Protein AF-A0A350QI11-F1 (afdb_monomer_lite)

Foldseek 3Di:
DLVVLLVQLQVQLCVVCVVVVHSPRSNVRSNVRSNVVSVVVVVVPDDDDDDDDDDDDDD

Structure (mmCIF, N/CA/C/O backbone):
data_AF-A0A350QI11-F1
#
_entry.id   AF-A0A350QI11-F1
#
loop_
_atom_site.group_PDB
_atom_site.id
_atom_site.type_symbol
_atom_site.label_atom_id
_atom_site.label_alt_id
_atom_site.label_comp_id
_atom_site.label_asym_id
_atom_site.label_entity_id
_atom_site.label_seq_id
_atom_site.pdbx_PDB_ins_code
_atom_site.Cartn_x
_atom_site.Cartn_y
_atom_site.Cartn_z
_atom_site.occupancy
_atom_site.B_iso_or_equiv
_atom_site.auth_seq_id
_atom_site.auth_comp_id
_atom_site.auth_asym_id
_atom_site.auth_atom_id
_atom_site.pdbx_PDB_model_num
ATOM 1 N N . MET A 1 1 ? -10.644 -0.045 10.867 1.00 65.62 1 MET A N 1
ATOM 2 C CA . MET A 1 1 ? -9.783 -1.111 10.298 1.00 65.62 1 MET A CA 1
ATOM 3 C C . MET A 1 1 ? -8.607 -0.469 9.567 1.00 65.62 1 MET A C 1
ATOM 5 O O . MET A 1 1 ? -8.523 -0.539 8.345 1.00 65.62 1 MET A O 1
ATOM 9 N N . ILE A 1 2 ? -7.686 0.156 10.305 1.00 76.06 2 ILE A N 1
ATOM 10 C CA . ILE A 1 2 ? -6.480 0.750 9.701 1.00 76.06 2 ILE A CA 1
ATOM 11 C C . ILE A 1 2 ? -5.634 -0.318 8.985 1.00 76.06 2 ILE A C 1
ATOM 13 O O . ILE A 1 2 ? -5.154 -0.071 7.884 1.00 76.06 2 ILE A O 1
ATOM 17 N N . GLY A 1 3 ? -5.540 -1.534 9.539 1.00 82.06 3 GLY A N 1
ATOM 18 C CA . GLY A 1 3 ? -4.761 -2.628 8.944 1.00 82.06 3 GLY A CA 1
ATOM 19 C C . GLY A 1 3 ? -5.203 -3.035 7.532 1.00 82.06 3 GLY A C 1
ATOM 20 O O . GLY A 1 3 ? -4.355 -3.279 6.682 1.00 82.06 3 GLY A O 1
ATOM 21 N N . ALA A 1 4 ? -6.510 -3.031 7.244 1.00 85.81 4 ALA A N 1
ATOM 22 C CA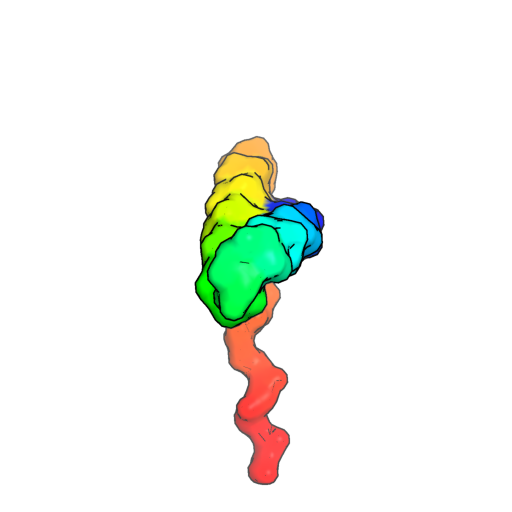 . ALA A 1 4 ? -7.016 -3.325 5.900 1.00 85.81 4 ALA A CA 1
ATOM 23 C C . ALA A 1 4 ? -6.648 -2.217 4.897 1.00 85.81 4 ALA A C 1
ATOM 25 O O . ALA A 1 4 ? -6.250 -2.509 3.773 1.00 85.81 4 ALA A O 1
ATOM 26 N N . GLY A 1 5 ? -6.719 -0.949 5.322 1.00 87.38 5 GLY A N 1
ATOM 27 C CA . GLY A 1 5 ? -6.291 0.189 4.506 1.00 87.38 5 GLY A CA 1
ATOM 28 C C . GLY A 1 5 ? -4.799 0.132 4.181 1.00 87.38 5 GLY A C 1
ATOM 29 O O . GLY A 1 5 ? -4.420 0.294 3.024 1.00 87.38 5 GLY A O 1
ATOM 30 N N . ILE A 1 6 ? -3.958 -0.182 5.172 1.00 89.38 6 ILE A N 1
ATOM 31 C CA . ILE A 1 6 ? -2.513 -0.335 4.960 1.00 89.38 6 ILE A CA 1
ATOM 32 C C . ILE A 1 6 ? -2.198 -1.540 4.067 1.00 89.38 6 ILE A C 1
ATOM 34 O O . ILE A 1 6 ? -1.384 -1.395 3.164 1.00 89.38 6 ILE A O 1
ATOM 38 N N . ALA A 1 7 ? -2.857 -2.692 4.234 1.00 89.38 7 ALA A N 1
ATOM 39 C CA . ALA A 1 7 ? -2.627 -3.861 3.375 1.00 89.38 7 ALA A CA 1
ATOM 40 C C . ALA A 1 7 ? -2.917 -3.563 1.891 1.00 89.38 7 ALA A C 1
ATOM 42 O O . ALA A 1 7 ? -2.107 -3.885 1.021 1.00 89.38 7 ALA A O 1
ATOM 43 N N . ILE A 1 8 ? -4.038 -2.886 1.611 1.00 91.38 8 ILE A N 1
ATOM 44 C CA . ILE A 1 8 ? -4.397 -2.452 0.253 1.00 91.38 8 ILE A CA 1
ATOM 45 C C . ILE A 1 8 ? -3.387 -1.417 -0.257 1.00 91.38 8 ILE A C 1
ATOM 47 O O . ILE A 1 8 ? -2.890 -1.532 -1.376 1.00 91.38 8 ILE A O 1
ATOM 51 N N . GLY A 1 9 ? -3.046 -0.431 0.576 1.00 91.44 9 GLY A N 1
ATOM 52 C CA . GLY A 1 9 ? -2.077 0.606 0.239 1.00 91.44 9 GLY A CA 1
ATOM 53 C C . GLY A 1 9 ? -0.695 0.048 -0.100 1.00 91.44 9 GLY A C 1
ATOM 54 O O . GLY A 1 9 ? -0.103 0.458 -1.092 1.00 91.44 9 GLY A O 1
ATOM 55 N N . VAL A 1 10 ? -0.202 -0.932 0.659 1.00 94.19 10 VAL A N 1
ATOM 56 C CA . VAL A 1 10 ? 1.086 -1.593 0.403 1.00 94.19 10 VAL A CA 1
ATOM 57 C C . VAL A 1 10 ? 1.047 -2.392 -0.898 1.00 94.19 10 VAL A C 1
ATOM 59 O O . VAL A 1 10 ? 1.967 -2.258 -1.697 1.00 94.19 10 VAL A O 1
ATOM 62 N N . ALA A 1 11 ? -0.011 -3.168 -1.163 1.00 93.94 11 ALA A N 1
ATOM 63 C CA . ALA A 1 11 ? -0.127 -3.929 -2.411 1.00 93.94 11 ALA A CA 1
ATOM 64 C C . ALA A 1 11 ? -0.086 -3.013 -3.650 1.00 93.94 11 ALA A C 1
ATOM 66 O O . ALA A 1 11 ? 0.646 -3.277 -4.605 1.00 93.94 11 ALA A O 1
ATOM 67 N N . VAL A 1 12 ? -0.816 -1.894 -3.600 1.00 94.88 12 VAL A N 1
ATOM 68 C CA . VAL A 1 12 ? -0.815 -0.877 -4.663 1.00 94.88 12 VAL A CA 1
ATOM 69 C C . VAL A 1 12 ? 0.536 -0.161 -4.742 1.00 94.88 12 VAL A C 1
ATOM 71 O O . VAL A 1 12 ? 1.079 0.011 -5.829 1.00 94.88 12 VAL A O 1
ATOM 74 N N . GLY A 1 13 ? 1.114 0.215 -3.602 1.00 94.88 13 GLY A N 1
ATOM 75 C CA . GLY A 1 13 ? 2.412 0.882 -3.526 1.00 94.88 13 GLY A CA 1
ATOM 76 C C . GLY A 1 13 ? 3.555 0.040 -4.086 1.00 94.88 13 GLY A C 1
ATOM 77 O O . GLY A 1 13 ? 4.416 0.566 -4.783 1.00 94.88 13 GLY A O 1
ATOM 78 N N . VAL A 1 14 ? 3.538 -1.273 -3.854 1.00 96.00 14 VAL A N 1
ATOM 79 C CA . VAL A 1 14 ? 4.500 -2.215 -4.441 1.00 96.00 14 VAL A CA 1
ATOM 80 C C . VAL A 1 14 ? 4.317 -2.302 -5.956 1.00 96.00 14 VAL A C 1
ATOM 82 O O . VAL A 1 14 ? 5.308 -2.256 -6.679 1.00 96.00 14 VAL A O 1
ATOM 85 N N . ALA A 1 15 ? 3.082 -2.378 -6.459 1.00 95.44 15 ALA A N 1
ATOM 86 C CA . ALA A 1 15 ? 2.827 -2.400 -7.901 1.00 95.44 15 ALA A CA 1
ATOM 87 C C . ALA A 1 15 ? 3.314 -1.113 -8.591 1.00 95.44 15 ALA A C 1
ATOM 89 O O . ALA A 1 15 ? 4.014 -1.180 -9.600 1.00 95.44 15 ALA A O 1
ATOM 90 N N . ILE A 1 16 ? 3.012 0.052 -8.007 1.00 95.75 16 ILE A N 1
ATOM 91 C CA . ILE A 1 16 ? 3.473 1.350 -8.516 1.00 95.75 16 ILE A CA 1
ATOM 92 C C . ILE A 1 16 ? 4.995 1.452 -8.410 1.00 95.75 16 ILE A C 1
ATOM 94 O O . ILE A 1 16 ? 5.637 1.822 -9.383 1.00 95.75 16 ILE A O 1
ATOM 98 N N . GLY A 1 17 ? 5.575 1.087 -7.264 1.00 95.00 17 GLY A N 1
ATOM 99 C CA . GLY A 1 17 ? 7.016 1.123 -7.011 1.00 95.00 17 GLY A CA 1
ATOM 100 C C . GLY A 1 17 ? 7.823 0.278 -7.989 1.00 95.00 17 GLY A C 1
ATOM 101 O O . GLY A 1 17 ? 8.877 0.719 -8.433 1.00 95.00 17 GLY A O 1
ATOM 102 N N . ASN A 1 18 ? 7.305 -0.893 -8.369 1.00 95.81 18 ASN A N 1
ATOM 103 C CA . ASN A 1 18 ? 7.894 -1.709 -9.432 1.00 95.81 18 ASN A CA 1
ATOM 104 C C . ASN A 1 18 ? 7.782 -1.036 -10.807 1.00 95.81 18 ASN A C 1
ATOM 106 O O . ASN A 1 18 ? 8.712 -1.125 -11.594 1.00 95.81 18 ASN A O 1
ATOM 110 N N . ALA A 1 19 ? 6.683 -0.336 -11.101 1.00 95.75 19 ALA A N 1
ATOM 111 C CA . ALA A 1 19 ? 6.507 0.348 -12.385 1.00 95.75 19 ALA A CA 1
ATOM 112 C C . ALA A 1 19 ? 7.430 1.569 -12.569 1.00 95.75 19 ALA A C 1
ATOM 114 O O . ALA A 1 19 ? 7.711 1.951 -13.701 1.00 95.75 19 ALA A O 1
ATOM 115 N N . ILE A 1 20 ? 7.882 2.188 -11.473 1.00 95.94 20 ILE A N 1
ATOM 116 C CA . ILE A 1 20 ? 8.810 3.334 -11.481 1.00 95.94 20 ILE A CA 1
ATOM 117 C C . ILE A 1 20 ? 10.253 2.952 -11.112 1.00 95.94 20 ILE A C 1
ATOM 119 O O . ILE A 1 20 ? 11.049 3.847 -10.831 1.00 95.94 20 ILE A O 1
ATOM 123 N N . ASP A 1 21 ? 10.575 1.653 -11.036 1.00 94.94 21 ASP A N 1
ATOM 124 C CA . ASP A 1 21 ? 11.876 1.124 -10.582 1.00 94.94 21 ASP A CA 1
ATOM 125 C C . ASP A 1 21 ? 12.350 1.702 -9.229 1.00 94.94 21 ASP A C 1
ATOM 127 O O . ASP A 1 21 ? 13.540 1.770 -8.917 1.00 94.94 21 ASP A O 1
ATOM 131 N N . ASN A 1 22 ? 11.406 2.125 -8.384 1.00 95.25 22 ASN A N 1
ATOM 132 C CA . ASN A 1 22 ? 11.677 2.700 -7.073 1.00 95.25 22 ASN A CA 1
ATOM 133 C C . ASN A 1 22 ? 10.694 2.155 -6.038 1.00 95.25 22 ASN A C 1
ATOM 135 O O . ASN A 1 22 ? 9.678 2.765 -5.685 1.00 95.25 22 ASN A O 1
ATOM 139 N N . LEU A 1 23 ? 11.039 0.974 -5.527 1.00 93.25 23 LEU A N 1
ATOM 140 C CA . LEU A 1 23 ? 10.222 0.252 -4.561 1.00 93.25 23 LEU A CA 1
ATOM 141 C C . LEU A 1 23 ? 10.069 1.020 -3.239 1.00 93.25 23 LEU A C 1
ATOM 143 O O . LEU A 1 23 ? 8.991 1.013 -2.649 1.00 93.25 23 LEU A O 1
ATOM 147 N N . GLY A 1 24 ? 11.116 1.726 -2.797 1.00 94.25 24 GLY A N 1
ATOM 148 C CA . GLY A 1 24 ? 11.082 2.527 -1.571 1.00 94.25 24 GLY A CA 1
ATOM 149 C C . GLY A 1 24 ? 10.067 3.668 -1.656 1.00 94.25 24 GLY A C 1
ATOM 150 O O . GLY A 1 24 ? 9.239 3.829 -0.757 1.00 94.25 24 GLY A O 1
ATOM 151 N N . ALA A 1 25 ? 10.074 4.407 -2.769 1.00 94.56 25 ALA A N 1
ATOM 152 C CA . ALA A 1 25 ? 9.086 5.451 -3.028 1.00 94.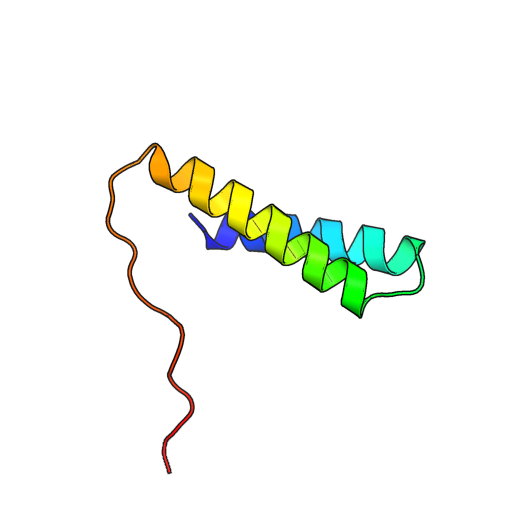56 25 ALA A CA 1
ATOM 153 C C . ALA A 1 25 ? 7.670 4.867 -3.150 1.00 94.56 25 ALA A C 1
ATOM 155 O O . ALA A 1 25 ? 6.738 5.387 -2.536 1.00 94.56 25 ALA A O 1
ATOM 156 N N . GLY A 1 26 ? 7.512 3.755 -3.874 1.00 95.00 26 GLY A N 1
ATOM 157 C CA . GLY A 1 26 ? 6.222 3.084 -4.035 1.00 95.00 26 GLY A CA 1
ATOM 158 C C . GLY A 1 26 ? 5.604 2.633 -2.711 1.00 95.00 26 GLY A C 1
ATOM 159 O O . GLY A 1 26 ? 4.435 2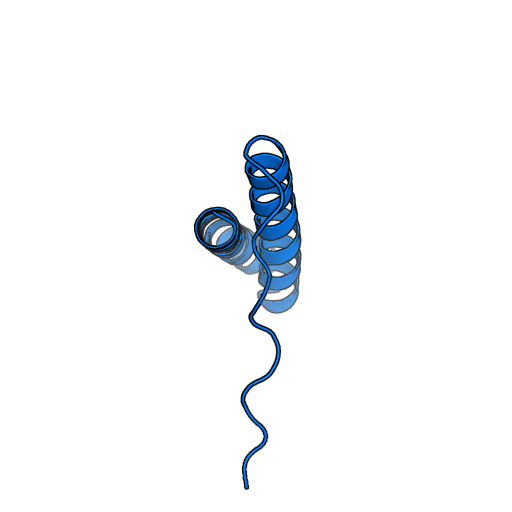.918 -2.449 1.00 95.00 26 GLY A O 1
ATOM 160 N N . ILE A 1 27 ? 6.387 2.000 -1.834 1.00 94.62 27 ILE A N 1
ATOM 161 C CA . ILE A 1 27 ? 5.926 1.576 -0.503 1.00 94.62 27 ILE A CA 1
ATOM 162 C C . ILE A 1 27 ? 5.559 2.791 0.359 1.00 94.62 27 ILE A C 1
ATOM 164 O O . ILE A 1 27 ? 4.510 2.775 1.003 1.00 94.62 27 ILE A O 1
ATOM 168 N N . ALA A 1 28 ? 6.366 3.859 0.354 1.00 93.56 28 ALA A N 1
ATOM 169 C CA . ALA A 1 28 ? 6.072 5.072 1.121 1.00 93.56 28 ALA A CA 1
ATOM 170 C C . ALA A 1 28 ? 4.742 5.719 0.689 1.00 93.56 28 ALA A C 1
ATOM 172 O O . ALA A 1 28 ? 3.899 6.035 1.534 1.00 93.56 28 ALA A O 1
ATOM 173 N N . ILE A 1 29 ? 4.526 5.848 -0.624 1.00 94.25 29 ILE A N 1
ATOM 174 C CA . ILE A 1 29 ? 3.283 6.372 -1.208 1.00 94.25 29 ILE A CA 1
ATOM 175 C C . ILE A 1 29 ? 2.105 5.447 -0.872 1.00 94.25 29 ILE A C 1
ATOM 177 O O . ILE A 1 29 ? 1.056 5.910 -0.423 1.00 94.25 29 ILE A O 1
ATOM 181 N N . GLY A 1 30 ? 2.286 4.137 -1.031 1.00 93.12 30 GLY A N 1
ATOM 182 C CA . GLY A 1 30 ? 1.269 3.134 -0.737 1.00 93.12 30 GLY A CA 1
ATOM 183 C C . GLY A 1 30 ? 0.816 3.142 0.721 1.00 93.12 30 GLY A C 1
ATOM 184 O O . GLY A 1 30 ? -0.384 3.155 0.993 1.00 93.12 30 GLY A O 1
ATOM 185 N N . ILE A 1 31 ? 1.755 3.203 1.669 1.00 92.69 31 ILE A N 1
ATOM 186 C CA . ILE A 1 31 ? 1.444 3.309 3.101 1.00 92.69 31 ILE A CA 1
ATOM 187 C C . ILE A 1 31 ? 0.733 4.631 3.399 1.00 92.69 31 ILE A C 1
ATOM 189 O O . ILE A 1 31 ? -0.251 4.618 4.136 1.00 92.69 31 ILE A O 1
ATOM 193 N N . ALA A 1 32 ? 1.173 5.755 2.822 1.00 91.38 32 ALA A N 1
ATOM 194 C CA . ALA A 1 32 ? 0.532 7.053 3.036 1.00 91.38 32 ALA A CA 1
ATOM 195 C C . ALA A 1 32 ? -0.936 7.051 2.574 1.00 91.38 32 ALA A C 1
ATOM 197 O O . ALA A 1 32 ? -1.826 7.463 3.321 1.00 91.38 32 ALA A O 1
ATOM 198 N N . ILE A 1 33 ? -1.204 6.512 1.380 1.00 92.31 33 ILE A N 1
ATOM 199 C CA . ILE A 1 33 ? -2.559 6.382 0.828 1.00 92.31 33 ILE A CA 1
ATOM 200 C C . ILE A 1 33 ? -3.387 5.386 1.652 1.00 92.31 33 ILE A C 1
ATOM 202 O O . ILE A 1 33 ? -4.513 5.690 2.047 1.00 92.31 33 ILE A O 1
ATOM 206 N N . GLY A 1 34 ? -2.831 4.213 1.959 1.00 90.06 34 GLY A N 1
ATOM 207 C CA . GLY A 1 34 ? -3.507 3.174 2.734 1.00 90.06 34 GLY A CA 1
ATOM 208 C C . GLY A 1 34 ? -3.859 3.613 4.155 1.00 90.06 34 GLY A C 1
ATOM 209 O O . GLY A 1 34 ? -4.956 3.330 4.641 1.00 90.06 34 GLY A O 1
ATOM 210 N N . ALA A 1 35 ? -2.967 4.362 4.804 1.00 87.75 35 ALA A N 1
ATOM 211 C CA . ALA A 1 35 ? -3.208 4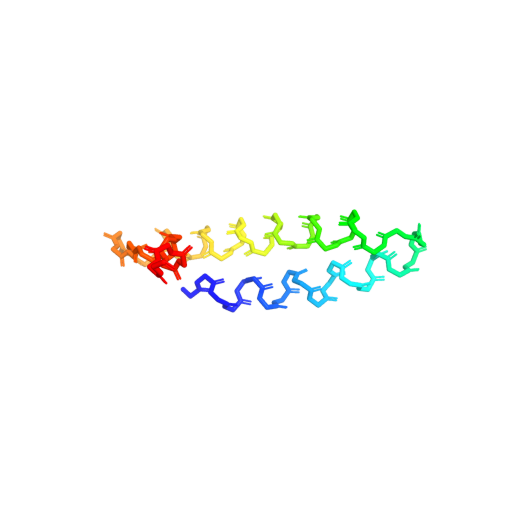.968 6.106 1.00 87.75 35 ALA A CA 1
ATOM 212 C C . ALA A 1 35 ? -4.269 6.073 6.026 1.00 87.75 35 ALA A C 1
ATOM 214 O O . ALA A 1 35 ? -5.157 6.097 6.874 1.00 87.75 35 ALA A O 1
ATOM 215 N N . ALA A 1 36 ? -4.242 6.936 5.003 1.00 87.94 36 ALA A N 1
ATOM 216 C CA . ALA A 1 36 ? -5.250 7.982 4.815 1.00 87.94 36 ALA A CA 1
ATOM 217 C C . ALA A 1 36 ? -6.656 7.397 4.588 1.00 87.94 36 ALA A C 1
ATOM 219 O O . ALA A 1 36 ? -7.620 7.824 5.226 1.00 87.94 36 ALA A O 1
ATOM 220 N N . ILE A 1 37 ? -6.771 6.371 3.739 1.00 88.19 37 ILE A N 1
ATOM 221 C CA . ILE A 1 37 ? -8.032 5.659 3.487 1.00 88.19 37 ILE A CA 1
ATOM 222 C C . ILE A 1 37 ? -8.483 4.916 4.751 1.00 88.19 37 ILE A C 1
ATOM 224 O O . ILE A 1 37 ? -9.635 5.044 5.171 1.00 88.19 37 ILE A O 1
ATOM 228 N N . GLY A 1 38 ? -7.576 4.173 5.392 1.00 85.62 38 GLY A N 1
ATOM 229 C CA . GLY A 1 38 ? -7.853 3.424 6.617 1.00 85.62 38 GLY A CA 1
ATOM 230 C C . GLY A 1 38 ? -8.303 4.319 7.774 1.00 85.62 38 GLY A C 1
ATOM 231 O O . GLY A 1 38 ? -9.264 3.980 8.466 1.00 85.62 38 GLY A O 1
ATOM 232 N N . ALA A 1 39 ? -7.662 5.476 7.947 1.00 82.56 39 ALA A N 1
ATOM 233 C CA . ALA A 1 39 ? -8.019 6.478 8.946 1.00 82.56 39 ALA A CA 1
ATOM 234 C C . ALA A 1 39 ? -9.344 7.180 8.605 1.00 82.56 39 ALA A C 1
ATOM 236 O O . ALA A 1 39 ? -10.220 7.271 9.464 1.00 82.56 39 ALA A O 1
ATOM 237 N N . GLY A 1 40 ? -9.548 7.593 7.349 1.00 80.25 40 GLY A N 1
ATOM 238 C CA . GLY A 1 40 ? -10.777 8.263 6.905 1.00 80.25 40 GLY A CA 1
ATOM 239 C C . GLY A 1 40 ? -12.025 7.371 6.945 1.00 80.25 40 GLY A C 1
ATOM 240 O O . GLY A 1 40 ? -13.132 7.855 7.193 1.00 80.25 40 GLY A O 1
ATOM 241 N N . LEU A 1 41 ? -11.870 6.058 6.747 1.00 74.62 41 LEU A N 1
ATOM 242 C CA . LEU A 1 41 ? -12.939 5.069 6.945 1.00 74.62 41 LEU A CA 1
ATOM 243 C C . LEU A 1 41 ? -13.202 4.798 8.432 1.00 74.62 41 LEU A C 1
ATOM 245 O O . LEU A 1 41 ? -14.349 4.570 8.818 1.00 74.62 41 LEU A O 1
ATOM 249 N N . GLN A 1 42 ? -12.163 4.836 9.271 1.00 64.81 42 GLN A N 1
ATOM 250 C CA . GLN A 1 42 ? -12.290 4.645 10.716 1.00 64.81 42 GLN A CA 1
ATOM 251 C C . GLN A 1 42 ? -12.972 5.837 11.396 1.00 64.81 42 GLN A C 1
ATOM 253 O O . GLN A 1 42 ? -13.774 5.644 12.301 1.00 64.81 42 GLN A O 1
ATOM 258 N N . GLN A 1 43 ? -12.764 7.053 10.893 1.00 61.06 43 GLN A N 1
ATOM 259 C CA . GLN A 1 43 ? -13.387 8.269 11.421 1.00 61.06 43 GLN A CA 1
ATOM 260 C C . GLN A 1 43 ? -14.926 8.278 11.301 1.00 61.06 43 GLN A C 1
ATOM 262 O O . GLN A 1 43 ? -15.600 8.997 12.031 1.00 61.06 43 GLN A O 1
ATOM 267 N N . LYS A 1 44 ? -15.501 7.442 10.424 1.00 59.34 44 LYS A N 1
ATOM 268 C CA . LYS A 1 44 ? -16.959 7.263 10.289 1.00 59.34 44 LYS A CA 1
ATOM 269 C C . LYS A 1 44 ? -17.538 6.243 11.289 1.00 59.34 44 LYS A C 1
ATOM 271 O O . LYS A 1 44 ? -18.752 6.070 11.338 1.00 59.34 44 LYS A O 1
ATOM 276 N N . LYS A 1 45 ? -16.695 5.563 12.078 1.00 51.81 45 LYS A N 1
ATOM 277 C CA . LYS A 1 45 ? -17.067 4.594 13.123 1.00 51.81 45 LYS A CA 1
ATOM 278 C C . LYS A 1 45 ? -16.257 4.871 14.399 1.00 51.81 45 LYS A C 1
ATOM 280 O O . LYS A 1 45 ? -15.254 4.210 14.596 1.00 51.81 45 LYS A O 1
ATOM 285 N N . THR A 1 46 ? -16.719 5.805 15.235 1.00 45.03 46 THR A N 1
ATOM 286 C CA . THR A 1 46 ? -16.360 6.009 16.663 1.00 45.03 46 THR A CA 1
ATOM 287 C C . THR A 1 46 ? -14.855 6.123 17.032 1.00 45.03 46 THR A C 1
ATOM 289 O O . THR A 1 46 ? -14.041 5.269 16.690 1.00 45.03 46 THR A O 1
ATOM 292 N N . PRO A 1 47 ? -14.452 7.164 17.788 1.00 49.62 47 PRO A N 1
ATOM 293 C CA . PRO A 1 47 ? -13.052 7.484 18.058 1.00 49.62 47 PRO A CA 1
ATOM 294 C C . PRO A 1 47 ? -12.490 6.643 19.207 1.00 49.62 47 PRO A C 1
ATOM 296 O O . PRO A 1 47 ? -12.540 7.062 20.353 1.00 49.62 47 PRO A O 1
ATOM 299 N N . ASP A 1 48 ? -11.942 5.470 18.915 1.00 56.16 48 ASP A N 1
ATOM 300 C CA . ASP A 1 48 ? -11.063 4.777 19.863 1.00 56.16 48 ASP A CA 1
ATOM 301 C C . ASP A 1 48 ? -10.247 3.725 19.116 1.00 56.16 48 ASP A C 1
ATOM 303 O O . ASP A 1 4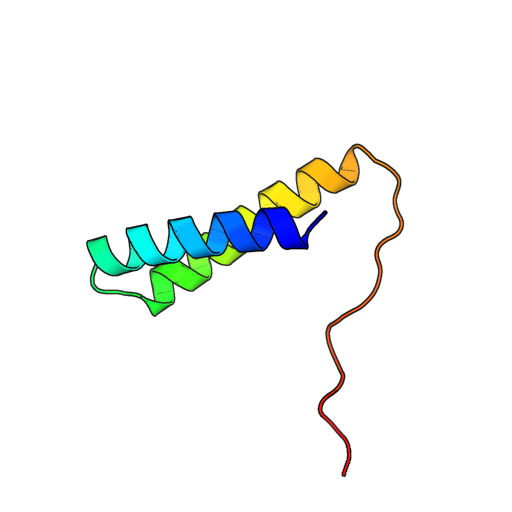8 ? -10.770 2.657 18.830 1.00 56.16 48 ASP A O 1
ATOM 307 N N . GLN A 1 49 ? -9.014 4.032 18.704 1.00 49.31 49 GLN A N 1
ATOM 308 C CA . GLN A 1 49 ? -8.000 3.031 18.337 1.00 49.31 49 GLN A CA 1
ATOM 309 C C . GLN A 1 49 ? -6.617 3.671 18.500 1.00 49.31 49 GLN A C 1
ATOM 311 O O . GLN A 1 49 ? -5.949 4.075 17.546 1.00 49.31 49 GLN A O 1
ATOM 316 N N . ASP A 1 50 ? -6.255 3.802 19.766 1.00 53.97 50 ASP A N 1
ATOM 317 C CA . ASP A 1 50 ? -4.896 3.931 20.262 1.00 53.97 50 ASP A CA 1
ATOM 318 C C . ASP A 1 50 ? -4.059 2.667 19.914 1.00 53.97 50 ASP A C 1
ATOM 320 O O . ASP A 1 50 ? -4.608 1.583 19.698 1.00 53.97 50 ASP A O 1
ATOM 324 N N . LYS A 1 51 ? -2.727 2.811 19.973 1.00 46.88 51 LYS A N 1
ATOM 325 C CA . LYS A 1 51 ? -1.683 1.764 20.090 1.00 46.88 51 LYS A CA 1
ATOM 326 C C . LYS A 1 51 ? -1.291 0.965 18.836 1.00 46.88 51 LYS A C 1
ATOM 328 O O . LYS A 1 51 ? -1.913 -0.031 18.489 1.00 46.88 51 LYS A O 1
ATOM 333 N N . ASN A 1 52 ? -0.143 1.321 18.246 1.00 45.19 52 ASN A N 1
ATOM 334 C CA . ASN A 1 52 ? 1.068 0.472 18.259 1.00 45.19 52 ASN A CA 1
ATOM 335 C C . ASN A 1 52 ? 2.207 1.122 17.439 1.00 45.19 52 ASN A C 1
ATOM 337 O O . ASN A 1 52 ? 2.543 0.687 16.337 1.00 45.19 52 ASN A O 1
ATOM 341 N N . LYS A 1 53 ? 2.814 2.182 17.972 1.00 44.03 53 LYS A N 1
ATOM 342 C CA . LYS A 1 53 ? 4.256 2.396 17.809 1.00 44.03 53 LYS A CA 1
ATOM 343 C C . LYS A 1 53 ? 4.844 2.253 19.206 1.00 44.03 53 LYS A C 1
ATOM 345 O O . LYS A 1 53 ? 4.263 2.781 20.144 1.00 44.03 53 LYS A O 1
ATOM 350 N N . GLU A 1 54 ? 5.971 1.558 19.287 1.00 52.62 54 GLU A N 1
ATOM 351 C CA . GLU A 1 54 ? 6.797 1.347 20.481 1.00 52.62 54 GLU A CA 1
ATOM 352 C C . GLU A 1 54 ? 6.489 0.094 21.321 1.00 52.62 54 GLU A C 1
ATOM 354 O O . GLU A 1 54 ? 5.919 0.151 22.406 1.00 52.62 54 GLU A O 1
ATOM 359 N N . LYS A 1 55 ? 6.984 -1.049 20.830 1.00 43.72 55 LYS A N 1
ATOM 360 C CA . LYS A 1 55 ? 7.799 -1.973 21.635 1.00 43.72 55 LYS A CA 1
ATOM 361 C C . LYS A 1 55 ? 8.863 -2.628 20.750 1.00 43.72 55 LYS A C 1
ATOM 363 O O . LYS A 1 55 ? 8.601 -3.658 20.146 1.00 43.72 55 LYS A O 1
ATOM 368 N N . ASP A 1 56 ? 10.041 -2.014 20.696 1.00 49.53 56 ASP A N 1
ATOM 369 C CA . ASP A 1 56 ? 11.314 -2.746 20.667 1.00 49.53 56 ASP A CA 1
ATOM 370 C C . ASP A 1 56 ? 12.396 -1.866 21.310 1.00 49.53 56 ASP A C 1
ATOM 372 O O . ASP A 1 56 ? 13.182 -1.186 20.655 1.00 49.53 56 ASP A O 1
ATOM 376 N N . LYS A 1 57 ? 12.331 -1.759 22.640 1.00 50.41 57 LYS A N 1
ATOM 377 C CA . LYS A 1 57 ? 13.432 -1.254 23.464 1.00 50.41 57 LYS A CA 1
ATOM 378 C C . LYS A 1 57 ? 13.391 -1.949 24.820 1.00 50.41 57 LYS A C 1
ATOM 380 O O . LYS A 1 57 ? 12.784 -1.456 25.768 1.00 50.41 57 LYS A O 1
ATOM 385 N N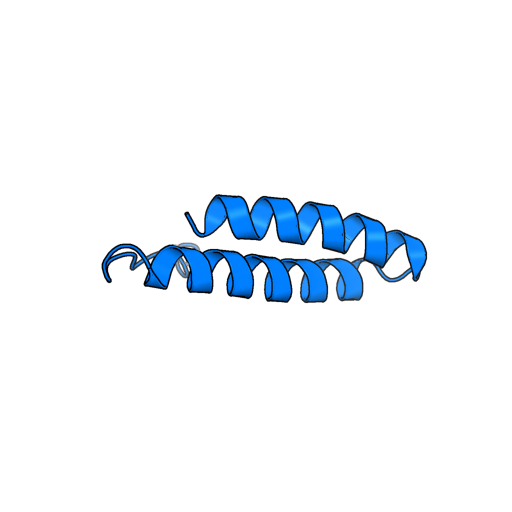 . SER A 1 58 ? 13.963 -3.141 24.866 1.00 55.81 58 SER A N 1
ATOM 386 C CA . SER A 1 58 ? 14.297 -3.954 26.046 1.00 55.81 58 SER A CA 1
ATOM 387 C C . SER A 1 58 ? 15.245 -5.027 25.481 1.00 55.81 58 SER A C 1
ATOM 389 O O . SER A 1 58 ? 14.828 -5.731 24.571 1.00 55.81 58 SER A O 1
ATOM 391 N N . GLU A 1 59 ? 16.519 -5.166 25.827 1.00 49.50 59 GLU A N 1
ATOM 392 C CA . GLU A 1 59 ? 17.359 -4.685 26.932 1.00 49.50 59 GLU A CA 1
ATOM 393 C C . GLU A 1 59 ? 18.812 -4.576 26.436 1.00 49.50 59 GLU A C 1
ATOM 395 O O . GLU A 1 59 ? 19.171 -5.324 25.496 1.00 49.50 59 GLU A O 1
#

Secondary structure (DSSP, 8-state):
-HHHHHHHHHHHHHHHHHHTT-HHHHHHHHHHHHHHHHHHHHTTS-S-----S------

Radius of gyration: 13.83 Å; chains: 1; bounding box: 34×13×39 Å

Sequence (59 aa):
MIGAGIAIGVAVGVAIGNAIDNLGAGIAIGIAIGAAIGAGLQQKKTPDQDKNKEKDKSE

pLDDT: mean 78.49, std 18.93, range [43.72, 96.0]